Protein AF-A0A9E0N6H2-F1 (afdb_monomer_lite)

Foldseek 3Di:
DVVVVVVVVVVVVVVVVVVVVVVLVVVLVVLVVVLVVLVVVLVVLVVVLVVLLVVLVVLQVVLVVLQVVLVVCVVVVNPVSNVVSCVRSVVSNVVSVVSNVVSVVVNVVSVVVSVVSVVVSVVSVVVD

Radius of gyration: 30.83 Å; chains: 1; bounding box: 72×16×91 Å

Secondary structure (DSSP, 8-state):
-HHHHHHHHHHHHHHHHHHHHHHHHHHHHHHHHHHHHHHHHHHHHHHHHHHHHHHHHHHHHHHHHHHHHHHHHHHTT-HHHHHHHHHHHHHHHHHHHHHHHHHHHHHHHHHHHHHHHHHHHHHHHHT-

Sequence (128 aa):
MAVTDALAKTIEDTKSFVDTSKDKMKKATDLLDENIKTVNQARKDYQEVRKLLDEAKADVIEATKILSDGAHAASSGNLPGLIAAIAQGVPKVIAAVAKYKQVVTDLKSKAENYKKAVEKNVEVAKAF

pLDDT: mean 84.27, std 6.1, range [59.69, 92.88]

Structure (mmCIF, N/CA/C/O backbone):
data_AF-A0A9E0N6H2-F1
#
_entry.id   AF-A0A9E0N6H2-F1
#
loop_
_atom_site.group_PDB
_atom_site.id
_atom_site.type_symbol
_atom_site.label_atom_id
_atom_site.label_alt_id
_atom_site.label_comp_id
_atom_site.label_asym_id
_atom_site.label_entity_id
_atom_site.label_seq_id
_atom_site.pdbx_PDB_ins_code
_atom_site.Cartn_x
_atom_site.Cartn_y
_atom_site.Cartn_z
_atom_site.occupancy
_atom_site.B_iso_or_equiv
_atom_site.auth_seq_id
_atom_site.auth_comp_id
_atom_site.auth_asym_id
_atom_site.auth_atom_id
_atom_site.pdbx_PDB_model_num
ATOM 1 N N . MET A 1 1 ? -38.214 -4.342 59.094 1.00 59.69 1 MET A N 1
ATOM 2 C CA . MET A 1 1 ? -38.752 -4.435 57.720 1.00 59.69 1 MET A CA 1
ATOM 3 C C . MET A 1 1 ? -38.113 -3.388 56.808 1.00 59.69 1 MET A C 1
ATOM 5 O O . MET A 1 1 ? -37.398 -3.798 55.912 1.00 59.69 1 MET A O 1
ATOM 9 N N . ALA A 1 2 ? -38.175 -2.082 57.107 1.00 68.12 2 ALA A N 1
ATOM 10 C CA . ALA A 1 2 ? -37.577 -1.035 56.252 1.00 68.12 2 ALA A CA 1
ATOM 11 C C . ALA A 1 2 ? -36.059 -1.162 55.955 1.00 68.12 2 ALA A C 1
ATOM 13 O O . ALA A 1 2 ? -35.624 -0.878 54.844 1.00 68.12 2 ALA A O 1
ATOM 14 N N . VAL A 1 3 ? -35.243 -1.606 56.922 1.00 71.12 3 VAL A N 1
ATOM 15 C CA . VAL A 1 3 ? -33.787 -1.793 56.724 1.00 71.12 3 VAL A CA 1
ATOM 16 C C . VAL A 1 3 ? -33.491 -2.954 55.770 1.00 71.12 3 VAL A C 1
ATOM 18 O O . VAL A 1 3 ? -32.564 -2.878 54.973 1.00 71.12 3 VAL A O 1
ATOM 21 N N . THR A 1 4 ? -34.295 -4.016 55.827 1.00 75.50 4 THR A N 1
ATOM 22 C CA . THR A 1 4 ? -34.139 -5.212 54.992 1.00 75.50 4 THR A CA 1
ATOM 23 C C . THR A 1 4 ? -34.503 -4.918 53.534 1.00 75.50 4 THR A C 1
ATOM 25 O O . THR A 1 4 ? -33.768 -5.328 52.640 1.00 75.50 4 THR A O 1
ATOM 28 N N . ASP A 1 5 ? -35.554 -4.126 53.298 1.00 80.94 5 ASP A N 1
ATOM 29 C CA . ASP A 1 5 ? -35.957 -3.684 51.953 1.00 80.94 5 ASP A CA 1
ATOM 30 C C . ASP A 1 5 ? -34.944 -2.704 51.334 1.00 80.94 5 ASP A C 1
ATOM 32 O O . ASP A 1 5 ? -34.615 -2.801 50.152 1.00 80.94 5 ASP A O 1
ATOM 36 N N . ALA A 1 6 ? -34.383 -1.790 52.136 1.00 80.19 6 ALA A N 1
ATOM 37 C CA . ALA A 1 6 ? -33.323 -0.882 51.690 1.00 80.19 6 ALA A CA 1
ATOM 38 C C . ALA A 1 6 ? -32.027 -1.630 51.327 1.00 80.19 6 ALA A C 1
ATOM 40 O O . ALA A 1 6 ? -31.355 -1.279 50.351 1.00 80.19 6 ALA A O 1
ATOM 41 N N . LEU A 1 7 ? -31.694 -2.684 52.081 1.00 80.19 7 LEU A N 1
ATOM 42 C CA . LEU A 1 7 ? -30.551 -3.546 51.784 1.00 80.19 7 LEU A CA 1
ATOM 43 C C . LEU A 1 7 ? -30.780 -4.335 50.488 1.00 80.19 7 LEU A C 1
ATOM 45 O O . LEU A 1 7 ? -29.892 -4.383 49.643 1.00 80.19 7 LEU A O 1
ATOM 49 N N . ALA A 1 8 ? -31.977 -4.904 50.310 1.00 84.69 8 ALA A N 1
ATOM 50 C CA . ALA A 1 8 ? -32.350 -5.640 49.104 1.00 84.69 8 ALA A CA 1
ATOM 51 C C . ALA A 1 8 ? -32.260 -4.758 47.850 1.00 84.69 8 ALA A C 1
ATOM 53 O O . ALA A 1 8 ? -31.649 -5.162 46.863 1.00 84.69 8 ALA A O 1
ATOM 54 N N . LYS A 1 9 ? -32.763 -3.520 47.925 1.00 86.62 9 LYS A N 1
ATOM 55 C CA . LYS A 1 9 ? -32.675 -2.549 46.828 1.00 86.62 9 LYS A CA 1
ATOM 56 C C . LYS A 1 9 ? -31.231 -2.165 46.501 1.00 86.62 9 LYS A C 1
ATOM 58 O O . LYS A 1 9 ? -30.839 -2.173 45.342 1.00 86.62 9 LYS A O 1
ATOM 63 N N . THR A 1 10 ? -30.410 -1.915 47.522 1.00 85.31 10 THR A N 1
ATOM 64 C CA . THR A 1 10 ? -28.976 -1.628 47.331 1.00 85.31 10 THR A CA 1
ATOM 65 C C . THR A 1 10 ? -28.246 -2.796 46.660 1.00 85.31 10 THR A C 1
ATOM 67 O O . THR A 1 10 ? -27.392 -2.582 45.800 1.00 85.31 10 THR A O 1
ATOM 70 N N . ILE A 1 11 ? -28.573 -4.038 47.032 1.00 86.25 11 ILE A N 1
ATOM 71 C CA . ILE A 1 11 ? -28.004 -5.243 46.412 1.00 86.25 11 ILE A CA 1
ATOM 72 C C . ILE A 1 11 ? -28.431 -5.354 44.943 1.00 86.25 11 ILE A C 1
ATOM 74 O O . ILE A 1 11 ? -27.603 -5.683 44.094 1.00 86.25 11 ILE A O 1
ATOM 78 N N . GLU A 1 12 ? -29.691 -5.057 44.629 1.00 89.00 12 GLU A N 1
ATOM 79 C CA . GLU A 1 12 ? -30.222 -5.087 43.263 1.00 89.00 12 GLU A CA 1
ATOM 80 C C . GLU A 1 12 ? -29.587 -4.003 42.374 1.00 89.00 12 GLU A C 1
ATOM 82 O O . GLU A 1 12 ? -29.108 -4.309 41.280 1.00 89.00 12 GLU A O 1
ATOM 87 N N . ASP A 1 13 ? -29.459 -2.776 42.886 1.00 87.69 13 ASP A N 1
ATOM 88 C CA . ASP A 1 13 ? -28.768 -1.670 42.212 1.00 87.69 13 ASP A CA 1
ATOM 89 C C . ASP A 1 13 ? -27.282 -1.994 41.985 1.00 87.69 13 ASP A C 1
ATOM 91 O O . ASP A 1 13 ? -26.747 -1.789 40.892 1.00 87.69 13 ASP A O 1
ATOM 95 N N . THR A 1 14 ? -26.615 -2.575 42.990 1.00 87.12 14 THR A N 1
ATOM 96 C CA . THR A 1 14 ? -25.211 -3.005 42.881 1.00 87.12 14 THR A CA 1
ATOM 97 C C . THR A 1 14 ? -25.052 -4.095 41.825 1.00 87.12 14 THR A C 1
ATOM 99 O O . THR A 1 14 ? -24.115 -4.051 41.029 1.00 87.12 14 THR A O 1
ATOM 102 N N . LYS A 1 15 ? -25.974 -5.062 41.774 1.00 88.00 15 LYS A N 1
ATOM 103 C CA . LYS A 1 15 ? -25.959 -6.126 40.766 1.00 88.00 15 LYS A CA 1
ATOM 104 C C . LYS A 1 15 ? -26.152 -5.561 39.358 1.00 88.00 15 LYS A C 1
ATOM 106 O O . LYS A 1 15 ? -25.356 -5.869 38.478 1.00 88.00 15 LYS A O 1
ATOM 111 N N . SER A 1 16 ? -27.134 -4.680 39.171 1.00 89.00 16 SER A N 1
ATOM 112 C CA . SER A 1 16 ? -27.390 -3.999 37.895 1.00 89.00 16 SER A CA 1
ATOM 113 C C . SER A 1 16 ? -26.178 -3.184 37.421 1.00 89.00 16 SER A C 1
ATOM 115 O O . SER A 1 16 ? -25.789 -3.237 36.249 1.00 89.00 16 SER A O 1
ATOM 117 N N . PHE A 1 17 ? -25.511 -2.488 38.347 1.00 87.31 17 PHE A N 1
ATOM 118 C CA . PHE A 1 17 ? -24.281 -1.752 38.065 1.00 87.31 17 PHE A CA 1
ATOM 119 C C . PHE A 1 17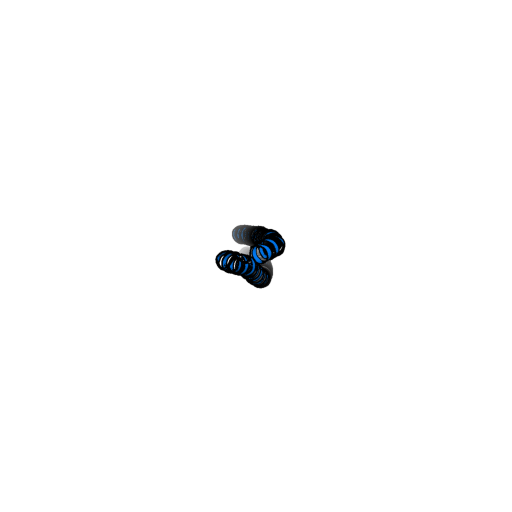 ? -23.130 -2.674 37.638 1.00 87.31 17 PHE A C 1
ATOM 121 O O . PHE A 1 17 ? -22.431 -2.384 36.661 1.00 87.31 17 PHE A O 1
ATOM 128 N N . VAL A 1 18 ? -22.932 -3.792 38.345 1.00 87.81 18 VAL A N 1
ATOM 129 C CA . VAL A 1 18 ? -21.895 -4.784 38.022 1.00 87.81 18 VAL A CA 1
ATOM 130 C C . VAL A 1 18 ? -22.165 -5.443 36.670 1.00 87.81 18 VAL A C 1
ATOM 132 O O . VAL A 1 18 ? -21.239 -5.548 35.865 1.00 87.81 18 VAL A O 1
ATOM 135 N N . ASP A 1 19 ? -23.410 -5.824 36.382 1.00 91.00 19 ASP A N 1
ATOM 136 C CA . ASP A 1 19 ? -23.799 -6.427 35.102 1.00 91.00 19 ASP A CA 1
ATOM 137 C C . ASP A 1 19 ? -23.566 -5.445 33.940 1.00 91.00 19 ASP A C 1
ATOM 139 O O . ASP A 1 19 ? -22.908 -5.787 32.955 1.00 91.00 19 ASP A O 1
ATOM 143 N N . THR A 1 20 ? -23.973 -4.181 34.102 1.00 86.75 20 THR A N 1
ATOM 144 C CA . THR A 1 20 ? -23.708 -3.116 33.118 1.00 86.75 20 THR A CA 1
ATOM 145 C C . THR A 1 20 ? -22.208 -2.902 32.901 1.00 86.75 20 THR A C 1
ATOM 147 O O . THR A 1 20 ? -21.744 -2.768 31.766 1.00 86.75 20 THR A O 1
ATOM 150 N N . SER A 1 21 ? -21.425 -2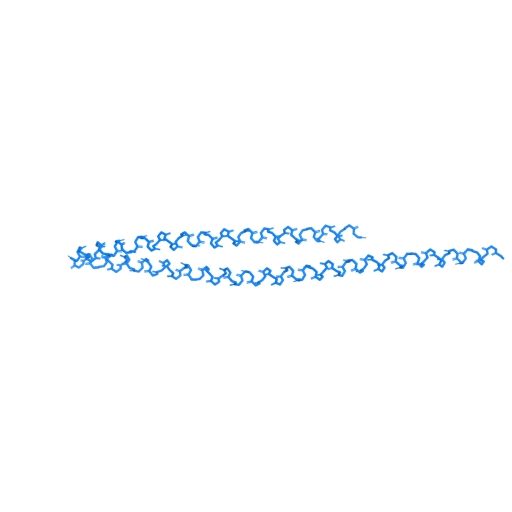.884 33.981 1.00 83.12 21 SER A N 1
ATOM 151 C CA . SER A 1 21 ? -19.969 -2.714 33.909 1.00 83.12 21 SER A CA 1
ATOM 152 C C . SER A 1 21 ? -19.298 -3.886 33.194 1.00 83.12 21 SER A C 1
ATOM 154 O O . SER A 1 21 ? -18.382 -3.681 32.397 1.00 83.12 21 SER A O 1
ATOM 156 N N . LYS A 1 22 ? -19.777 -5.113 33.421 1.00 86.38 22 LYS A N 1
ATOM 157 C CA . LYS A 1 22 ? -19.277 -6.323 32.763 1.00 86.38 22 LYS A CA 1
ATOM 158 C C . LYS A 1 22 ? -19.550 -6.305 31.259 1.00 86.38 22 LYS A C 1
ATOM 160 O O . LYS A 1 22 ? -18.652 -6.627 30.482 1.00 86.38 22 LYS A O 1
ATOM 165 N N . ASP A 1 23 ? -20.736 -5.864 30.849 1.00 87.00 23 ASP A N 1
ATOM 166 C CA . ASP A 1 23 ? -21.090 -5.704 29.435 1.00 87.00 23 ASP A CA 1
ATOM 167 C C . ASP A 1 23 ? -20.246 -4.631 28.741 1.00 87.00 23 ASP A C 1
ATOM 169 O O . ASP A 1 23 ? -19.758 -4.846 27.627 1.00 87.00 23 ASP A O 1
ATOM 173 N N . LYS A 1 24 ? -20.018 -3.489 29.403 1.00 84.31 24 LYS A N 1
ATOM 174 C CA . LYS A 1 24 ? -19.107 -2.452 28.898 1.00 84.31 24 LYS A CA 1
ATOM 175 C C . LYS A 1 24 ? -17.683 -2.983 28.743 1.00 84.31 24 LYS A C 1
ATOM 177 O O . LYS A 1 24 ? -17.071 -2.784 27.697 1.00 84.31 24 LYS A O 1
ATOM 182 N N . MET A 1 25 ? -17.175 -3.695 29.751 1.00 82.25 25 MET A N 1
ATOM 183 C CA . MET A 1 25 ? -15.822 -4.249 29.719 1.00 82.25 25 MET A CA 1
ATOM 184 C C . MET A 1 25 ? -15.665 -5.286 28.605 1.00 82.25 25 MET A C 1
ATOM 186 O O . MET A 1 25 ? -14.677 -5.248 27.880 1.00 82.25 25 MET A O 1
ATOM 190 N N . LYS A 1 26 ? -16.673 -6.143 28.395 1.00 88.06 26 LYS A N 1
ATOM 191 C CA . LYS A 1 26 ? -16.693 -7.093 27.278 1.00 88.06 26 LYS A CA 1
ATOM 192 C C . LYS A 1 26 ? -16.627 -6.388 25.923 1.00 88.06 26 LYS A C 1
ATOM 194 O O . LYS A 1 26 ? -15.773 -6.728 25.113 1.00 88.06 26 LYS A O 1
ATOM 199 N N . LYS A 1 27 ? -17.462 -5.367 25.696 1.00 83.69 27 LYS A N 1
ATOM 200 C CA . LYS A 1 27 ? -17.425 -4.589 24.446 1.00 83.69 27 LYS A CA 1
ATOM 201 C C . LYS A 1 27 ? -16.076 -3.899 24.233 1.00 83.69 27 LYS A C 1
ATOM 203 O O . LYS A 1 27 ? -15.580 -3.873 23.112 1.00 83.69 27 LYS A O 1
ATOM 208 N N . ALA A 1 28 ? -15.471 -3.362 25.292 1.00 79.38 28 ALA A N 1
ATOM 209 C CA . ALA A 1 28 ? -14.140 -2.767 25.215 1.00 79.38 28 ALA A CA 1
ATOM 210 C C . ALA A 1 28 ? -13.066 -3.803 24.832 1.00 79.38 28 ALA A C 1
ATOM 212 O O . ALA A 1 28 ? -12.204 -3.505 24.005 1.00 79.38 28 ALA A O 1
ATOM 213 N N . THR A 1 29 ? -13.134 -5.022 25.380 1.00 83.69 29 THR A N 1
ATOM 214 C CA . THR A 1 29 ? -12.254 -6.136 24.992 1.00 83.69 29 THR A CA 1
ATOM 215 C C . THR A 1 29 ? -12.445 -6.526 23.527 1.00 83.69 29 THR A C 1
ATOM 217 O O . THR A 1 29 ? -11.457 -6.609 22.802 1.00 83.69 29 THR A O 1
ATOM 220 N N . ASP A 1 30 ? -13.688 -6.679 23.066 1.00 86.25 30 ASP A N 1
ATOM 221 C CA . ASP A 1 30 ? -13.981 -7.042 21.674 1.00 86.25 30 ASP A CA 1
ATOM 222 C C . ASP A 1 30 ? -13.408 -5.997 20.690 1.00 86.25 30 ASP A C 1
ATOM 224 O O . ASP A 1 30 ? -12.767 -6.344 19.696 1.00 86.25 30 ASP A O 1
ATOM 228 N N . LEU A 1 31 ? -13.541 -4.702 21.006 1.00 81.75 31 LEU A N 1
ATOM 229 C CA . LEU A 1 31 ? -12.975 -3.607 20.204 1.00 81.75 31 LEU A CA 1
ATOM 230 C C . LEU A 1 31 ? -11.443 -3.582 20.213 1.00 81.75 31 LEU A C 1
ATOM 232 O O . LEU A 1 31 ? -10.817 -3.256 19.201 1.00 81.75 31 LEU A O 1
ATOM 236 N N . LEU A 1 32 ? -10.818 -3.899 21.350 1.00 79.69 32 LEU A N 1
ATOM 237 C CA . LEU A 1 32 ? -9.363 -4.036 21.438 1.00 79.69 32 LEU A CA 1
ATOM 238 C C . LEU A 1 32 ? -8.867 -5.196 20.566 1.00 79.69 32 LEU A C 1
ATOM 240 O O . LEU A 1 32 ? -7.888 -5.026 19.837 1.00 79.69 32 LEU A O 1
ATOM 244 N N . ASP A 1 33 ? -9.566 -6.329 20.563 1.00 86.19 33 ASP A N 1
ATOM 245 C CA . ASP A 1 33 ? -9.226 -7.472 19.714 1.00 86.19 33 ASP A CA 1
ATOM 246 C C . ASP A 1 33 ? -9.380 -7.147 18.219 1.00 86.19 33 ASP A C 1
ATOM 248 O O . ASP A 1 33 ? -8.515 -7.494 17.405 1.00 86.19 33 ASP A O 1
ATOM 252 N N . GLU A 1 34 ? -10.441 -6.433 17.832 1.00 83.50 34 GLU A N 1
ATOM 253 C CA . GLU A 1 34 ? -10.625 -5.936 16.461 1.00 83.50 34 GLU A CA 1
ATOM 254 C C . GLU A 1 34 ? -9.521 -4.955 16.039 1.00 83.50 34 GLU A C 1
ATOM 256 O O . GLU A 1 34 ? -8.994 -5.038 14.921 1.00 83.50 34 GLU A O 1
ATOM 261 N N . ASN A 1 35 ? -9.112 -4.062 16.943 1.00 77.94 35 ASN A N 1
ATOM 262 C CA . ASN A 1 35 ? -7.982 -3.160 16.734 1.00 77.94 35 ASN A CA 1
ATOM 263 C C . ASN A 1 35 ? -6.681 -3.924 16.500 1.00 77.94 35 ASN A C 1
ATOM 265 O O . ASN A 1 35 ? -5.965 -3.644 15.538 1.00 77.94 35 ASN A O 1
ATOM 269 N N . ILE A 1 36 ? -6.379 -4.909 17.349 1.00 80.88 36 ILE A N 1
ATOM 270 C CA . ILE A 1 36 ? -5.167 -5.725 17.227 1.00 80.88 36 ILE A CA 1
ATOM 271 C C . ILE A 1 36 ? -5.152 -6.448 15.877 1.00 80.88 36 ILE A C 1
ATOM 273 O O . ILE A 1 36 ? -4.132 -6.436 15.184 1.00 80.88 36 ILE A O 1
ATOM 277 N N . LYS A 1 37 ? -6.281 -7.028 15.450 1.00 85.81 37 LYS A N 1
ATOM 278 C CA . LYS A 1 37 ? -6.407 -7.652 14.121 1.00 85.81 37 LYS A CA 1
ATOM 279 C C . LYS A 1 37 ? -6.146 -6.649 12.999 1.00 85.81 37 LYS A C 1
ATOM 281 O O . LYS A 1 37 ? -5.373 -6.947 12.088 1.00 85.81 37 LYS A O 1
ATOM 286 N N . THR A 1 38 ? -6.732 -5.459 13.092 1.00 82.06 38 THR A N 1
ATOM 287 C CA . THR A 1 38 ? -6.572 -4.388 12.099 1.00 82.06 38 THR A CA 1
ATOM 288 C C . THR A 1 38 ? -5.116 -3.934 11.990 1.00 82.06 38 THR A C 1
ATOM 290 O O . THR A 1 38 ? -4.577 -3.866 10.888 1.00 82.06 38 THR A O 1
ATOM 293 N N . VAL A 1 39 ? -4.442 -3.695 13.118 1.00 79.00 39 VAL A N 1
ATOM 294 C CA . VAL A 1 39 ? -3.022 -3.303 13.161 1.00 79.00 39 VAL A CA 1
ATOM 295 C C . VAL A 1 39 ? -2.120 -4.414 12.624 1.00 79.00 39 VAL A C 1
ATOM 297 O O . VAL A 1 39 ? -1.188 -4.148 11.864 1.00 79.00 39 VAL A O 1
ATOM 300 N N . ASN A 1 40 ? -2.401 -5.672 12.967 1.00 84.44 40 ASN A N 1
ATOM 301 C CA . ASN A 1 40 ? -1.651 -6.809 12.441 1.00 84.44 40 ASN A CA 1
ATOM 302 C C . ASN A 1 40 ? -1.803 -6.937 10.922 1.00 84.44 40 ASN A C 1
ATOM 304 O O . ASN A 1 40 ? -0.818 -7.214 10.236 1.00 84.44 40 ASN A O 1
ATOM 308 N N . GLN A 1 41 ? -3.004 -6.700 10.387 1.00 84.00 41 GLN A N 1
ATOM 309 C CA . GLN A 1 41 ? -3.216 -6.664 8.943 1.00 84.00 41 GLN A CA 1
ATOM 310 C C . GLN A 1 41 ? -2.475 -5.485 8.304 1.00 84.00 41 GLN A C 1
ATOM 312 O O . GLN A 1 41 ? -1.758 -5.682 7.329 1.00 84.00 41 GLN A O 1
ATOM 317 N N . ALA A 1 42 ? -2.544 -4.295 8.905 1.00 76.81 42 ALA A N 1
ATOM 318 C CA . ALA A 1 42 ? -1.812 -3.119 8.440 1.00 76.81 42 ALA A CA 1
ATOM 319 C C . ALA A 1 42 ? -0.308 -3.355 8.345 1.00 76.81 42 ALA A C 1
ATOM 321 O O . ALA A 1 42 ? 0.339 -2.940 7.385 1.00 76.81 42 ALA A O 1
ATOM 322 N N . ARG A 1 43 ? 0.254 -4.067 9.322 1.00 80.44 43 ARG A N 1
ATOM 323 C CA . ARG A 1 43 ? 1.668 -4.426 9.324 1.00 80.44 43 ARG A CA 1
ATOM 324 C C . ARG A 1 43 ? 2.028 -5.371 8.176 1.00 80.44 43 ARG A C 1
ATOM 326 O O . ARG A 1 43 ? 3.079 -5.180 7.568 1.00 80.44 43 ARG A O 1
ATOM 333 N N . LYS A 1 44 ? 1.186 -6.368 7.880 1.00 85.94 44 LYS A N 1
ATOM 334 C CA . LYS A 1 44 ? 1.391 -7.286 6.745 1.00 85.94 44 LYS A CA 1
ATOM 335 C C . LYS A 1 44 ? 1.321 -6.538 5.418 1.00 85.94 44 LYS A C 1
ATOM 337 O O . LYS A 1 44 ? 2.248 -6.628 4.620 1.00 85.94 44 LYS A O 1
ATOM 342 N N . ASP A 1 45 ? 0.281 -5.734 5.242 1.00 82.62 45 ASP A N 1
ATOM 343 C CA . ASP A 1 45 ? 0.078 -4.927 4.043 1.00 82.62 45 ASP A CA 1
ATOM 344 C C . ASP A 1 45 ? 1.239 -3.948 3.824 1.00 82.62 45 ASP A C 1
ATOM 346 O O . ASP A 1 45 ? 1.729 -3.799 2.708 1.00 82.62 45 ASP A O 1
ATOM 350 N N . TYR A 1 46 ? 1.740 -3.321 4.893 1.00 79.19 46 TYR A N 1
ATOM 351 C CA . TYR A 1 46 ? 2.920 -2.461 4.827 1.00 79.19 46 TYR A CA 1
ATOM 352 C C . TYR A 1 46 ? 4.173 -3.221 4.368 1.00 79.19 46 TYR A C 1
ATOM 354 O O . TYR A 1 46 ? 4.946 -2.703 3.563 1.00 79.19 46 TYR A O 1
ATOM 362 N N . GLN A 1 47 ? 4.394 -4.442 4.864 1.00 85.94 47 GLN A N 1
ATOM 363 C CA . GLN A 1 47 ? 5.539 -5.262 4.458 1.00 85.94 47 GLN A CA 1
ATOM 364 C C . GLN A 1 47 ? 5.466 -5.660 2.981 1.00 85.94 47 GLN A C 1
ATOM 366 O O . GLN A 1 47 ? 6.477 -5.591 2.283 1.00 85.94 47 GLN A O 1
ATOM 371 N N . GLU A 1 48 ? 4.283 -6.031 2.500 1.00 85.56 48 GLU A N 1
ATOM 372 C CA . GLU A 1 48 ? 4.051 -6.355 1.092 1.00 85.56 48 GLU A CA 1
ATOM 373 C C . GLU A 1 48 ? 4.298 -5.139 0.192 1.00 85.56 48 GLU A C 1
ATOM 375 O O . GLU A 1 48 ? 5.070 -5.208 -0.763 1.00 85.56 48 GLU A O 1
ATOM 380 N N . VAL A 1 49 ? 3.724 -3.989 0.549 1.00 81.06 49 VAL A N 1
ATOM 381 C CA . VAL A 1 49 ? 3.911 -2.742 -0.198 1.00 81.06 49 VAL A CA 1
ATOM 382 C C . VAL A 1 49 ? 5.371 -2.294 -0.189 1.00 81.06 49 VAL A C 1
ATOM 384 O O . VAL A 1 49 ? 5.880 -1.838 -1.210 1.00 81.06 49 VAL A O 1
ATOM 387 N N . ARG A 1 50 ? 6.083 -2.461 0.931 1.00 81.75 50 ARG A N 1
ATOM 388 C CA . ARG A 1 50 ? 7.522 -2.185 0.997 1.00 81.75 50 ARG A CA 1
ATOM 389 C C . ARG A 1 50 ? 8.307 -3.062 0.022 1.00 81.75 50 ARG A C 1
ATOM 391 O O . ARG A 1 50 ? 9.181 -2.547 -0.665 1.00 81.75 50 ARG A O 1
ATOM 398 N N . LYS A 1 51 ? 7.976 -4.352 -0.075 1.00 87.81 51 LYS A N 1
ATOM 399 C CA . LYS A 1 51 ? 8.606 -5.257 -1.043 1.00 87.81 51 LYS A CA 1
ATOM 400 C C . LYS A 1 51 ? 8.354 -4.793 -2.482 1.00 87.81 51 LYS A C 1
ATOM 402 O O . LYS A 1 51 ? 9.302 -4.676 -3.250 1.00 87.81 51 LYS A O 1
ATOM 407 N N . LEU A 1 52 ? 7.109 -4.451 -2.818 1.00 86.31 52 LEU A N 1
ATOM 408 C CA . LEU A 1 52 ? 6.755 -3.913 -4.138 1.00 86.31 52 LEU A CA 1
ATOM 409 C C . LEU A 1 52 ? 7.486 -2.598 -4.450 1.00 86.31 52 LEU A C 1
ATOM 411 O O . LEU A 1 52 ? 7.862 -2.350 -5.594 1.00 86.31 52 LEU A O 1
ATOM 415 N N . LEU A 1 53 ? 7.705 -1.757 -3.436 1.00 84.81 53 LEU A N 1
ATOM 416 C CA . LEU A 1 53 ? 8.455 -0.511 -3.564 1.00 84.81 53 LEU A CA 1
ATOM 417 C C . LEU A 1 53 ? 9.937 -0.769 -3.857 1.00 84.81 53 LEU A C 1
ATOM 419 O O . LEU A 1 53 ? 10.520 -0.079 -4.691 1.00 84.81 53 LEU A O 1
ATOM 423 N N . ASP A 1 54 ? 10.542 -1.739 -3.175 1.00 88.31 54 ASP A N 1
ATOM 424 C CA . ASP A 1 54 ? 11.939 -2.118 -3.389 1.00 88.31 54 ASP A CA 1
ATOM 425 C C . ASP A 1 54 ? 12.135 -2.744 -4.782 1.00 88.31 54 ASP A C 1
ATOM 427 O O . ASP A 1 54 ? 13.087 -2.390 -5.478 1.00 88.31 54 ASP A O 1
ATOM 431 N N . GLU A 1 55 ? 11.189 -3.567 -5.244 1.00 88.44 55 GLU A N 1
ATOM 432 C CA . GLU A 1 55 ? 11.155 -4.073 -6.624 1.00 88.44 55 GLU A CA 1
ATOM 433 C C . GLU A 1 55 ? 11.029 -2.932 -7.645 1.00 88.44 55 GLU A C 1
ATOM 435 O O . GLU A 1 55 ? 11.823 -2.845 -8.576 1.00 88.44 55 GLU A O 1
ATOM 440 N N . ALA A 1 56 ? 10.092 -1.998 -7.448 1.00 82.69 56 ALA A N 1
ATOM 441 C CA . ALA A 1 56 ? 9.923 -0.862 -8.356 1.00 82.69 56 ALA A CA 1
ATOM 442 C C . ALA A 1 56 ? 11.165 0.049 -8.399 1.00 82.69 56 ALA A C 1
ATOM 444 O O . ALA A 1 56 ? 11.504 0.589 -9.451 1.00 82.69 56 ALA A O 1
ATOM 445 N N . LYS A 1 57 ? 11.876 0.216 -7.277 1.00 84.88 57 LYS A N 1
ATOM 446 C CA . LYS A 1 57 ? 13.159 0.937 -7.247 1.00 84.88 57 LYS A CA 1
ATOM 447 C C . LYS A 1 57 ? 14.24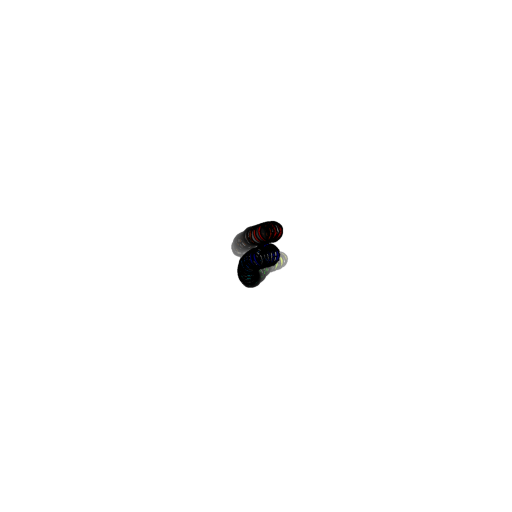1 0.202 -8.031 1.00 84.88 57 LYS A C 1
ATOM 449 O O . LYS A 1 57 ? 14.994 0.854 -8.752 1.00 84.88 57 LYS A O 1
ATOM 454 N N . ALA A 1 58 ? 14.322 -1.121 -7.899 1.00 90.31 58 ALA A N 1
ATOM 455 C CA . ALA A 1 58 ? 15.253 -1.929 -8.677 1.00 90.31 58 ALA A CA 1
ATOM 456 C C . ALA A 1 58 ? 14.977 -1.794 -10.185 1.00 90.31 58 ALA A C 1
ATOM 458 O O . ALA A 1 58 ? 15.913 -1.537 -10.942 1.00 90.31 58 ALA A O 1
ATOM 459 N N . ASP A 1 59 ? 13.702 -1.833 -10.591 1.00 87.06 59 ASP A N 1
ATOM 460 C CA . ASP A 1 59 ? 13.271 -1.630 -11.982 1.00 87.06 59 ASP A CA 1
ATOM 461 C C . ASP A 1 59 ? 13.732 -0.253 -12.521 1.00 87.06 59 ASP A C 1
ATOM 463 O O . ASP A 1 59 ? 14.255 -0.149 -13.634 1.00 87.06 59 ASP A O 1
ATOM 467 N N . VAL A 1 60 ? 13.604 0.818 -11.719 1.00 85.00 60 VAL A N 1
ATOM 468 C CA . VAL A 1 60 ? 14.088 2.167 -12.085 1.00 85.00 60 VAL A CA 1
ATOM 469 C C . VAL A 1 60 ? 15.612 2.203 -12.230 1.00 85.00 60 VAL A C 1
ATOM 471 O O . VAL A 1 60 ? 16.120 2.804 -13.182 1.00 85.00 60 VAL A O 1
ATOM 474 N N . ILE A 1 61 ? 16.351 1.580 -11.306 1.00 89.94 61 ILE A N 1
ATOM 475 C CA . ILE A 1 61 ? 17.821 1.529 -11.348 1.00 89.94 61 ILE A CA 1
ATOM 476 C C . ILE A 1 61 ? 18.289 0.792 -12.606 1.00 89.94 61 ILE A C 1
ATOM 478 O O . ILE A 1 61 ? 19.172 1.290 -13.303 1.00 89.94 61 ILE A O 1
ATOM 482 N N . GLU A 1 62 ? 17.683 -0.353 -12.931 1.00 90.69 62 GLU A N 1
ATOM 483 C CA . GLU A 1 62 ? 18.010 -1.119 -14.138 1.00 90.69 62 GLU A CA 1
ATOM 484 C C . GLU A 1 62 ? 17.748 -0.298 -15.406 1.00 90.69 62 GLU A C 1
ATOM 486 O O . GLU A 1 62 ? 18.622 -0.175 -16.266 1.00 90.69 62 GLU A O 1
ATOM 491 N N . ALA A 1 63 ? 16.570 0.320 -15.509 1.00 87.25 63 ALA A N 1
ATOM 492 C CA . ALA A 1 63 ? 16.203 1.127 -16.666 1.00 87.25 63 ALA A CA 1
ATOM 493 C C . ALA A 1 63 ? 17.136 2.338 -16.850 1.00 87.25 63 ALA A C 1
ATOM 495 O O . ALA A 1 63 ? 17.544 2.658 -17.967 1.00 87.25 63 ALA A O 1
ATOM 496 N N . THR A 1 64 ? 17.533 2.973 -15.744 1.00 87.06 64 THR A N 1
ATOM 497 C CA . THR A 1 64 ? 18.500 4.081 -15.748 1.00 87.06 64 THR A CA 1
ATOM 498 C C . THR A 1 64 ? 19.886 3.605 -16.173 1.00 87.06 64 THR A C 1
ATOM 500 O O . THR A 1 64 ? 20.563 4.291 -16.938 1.00 87.06 64 THR A O 1
ATOM 503 N N . LYS A 1 65 ? 20.300 2.411 -15.735 1.00 92.56 65 LYS A N 1
ATOM 504 C CA . LYS A 1 65 ? 21.576 1.815 -16.133 1.00 92.56 65 LYS A CA 1
ATOM 505 C C . LYS A 1 65 ? 21.636 1.560 -17.639 1.00 92.56 65 LYS A C 1
ATOM 507 O O . LYS A 1 65 ? 22.619 1.941 -18.256 1.00 92.56 65 LYS A O 1
ATOM 512 N N . ILE A 1 66 ? 20.567 1.034 -18.242 1.00 91.94 66 ILE A N 1
ATOM 513 C CA . ILE A 1 66 ? 20.477 0.840 -19.702 1.00 91.94 66 ILE A CA 1
ATOM 514 C C . ILE A 1 66 ? 20.718 2.160 -20.448 1.00 91.94 66 ILE A C 1
ATOM 516 O O . ILE A 1 66 ? 21.493 2.204 -21.402 1.00 91.94 66 ILE A O 1
ATOM 520 N N . LEU A 1 67 ? 20.089 3.249 -19.996 1.00 90.75 67 LEU A N 1
ATOM 521 C CA . LEU A 1 67 ? 20.276 4.575 -20.593 1.00 90.75 67 LEU A CA 1
ATOM 522 C C . LEU A 1 67 ? 21.703 5.100 -20.395 1.00 90.75 67 LEU A C 1
ATOM 524 O O . LEU A 1 67 ? 22.283 5.656 -21.326 1.00 90.75 67 LEU A O 1
ATOM 528 N N . SER A 1 68 ? 22.277 4.898 -19.207 1.00 92.38 68 SER A N 1
ATOM 529 C CA . SER A 1 68 ? 23.658 5.276 -18.895 1.00 92.38 68 SER A CA 1
ATOM 530 C C . SER A 1 68 ? 24.666 4.524 -19.767 1.00 92.38 68 SER A C 1
ATOM 532 O O . SER A 1 68 ? 25.579 5.138 -20.314 1.00 92.38 68 SER A O 1
ATOM 534 N N . ASP A 1 69 ? 24.483 3.216 -19.944 1.00 91.88 69 ASP A N 1
ATOM 535 C CA . ASP A 1 69 ? 25.341 2.375 -20.781 1.00 91.88 69 ASP A CA 1
ATOM 536 C C . ASP A 1 69 ? 25.250 2.806 -22.255 1.00 91.88 69 ASP A C 1
ATOM 538 O O . ASP A 1 69 ? 26.266 2.923 -22.940 1.00 91.88 69 ASP A O 1
ATOM 542 N N . GLY A 1 70 ? 24.047 3.144 -22.729 1.00 90.31 70 GLY A N 1
ATOM 543 C CA . GLY A 1 70 ? 23.834 3.726 -24.056 1.00 90.31 70 GLY A CA 1
ATOM 544 C C . GLY A 1 70 ? 24.515 5.078 -24.255 1.00 90.31 70 GLY A C 1
ATOM 545 O O . GLY A 1 70 ? 25.144 5.309 -25.287 1.00 90.31 70 GLY A O 1
ATOM 546 N N . ALA A 1 71 ? 24.420 5.969 -23.266 1.00 89.75 71 ALA A N 1
ATOM 547 C CA . ALA A 1 71 ? 25.097 7.265 -23.283 1.00 89.75 71 ALA A CA 1
ATOM 548 C C . ALA A 1 71 ? 26.623 7.101 -23.295 1.00 89.75 71 ALA A C 1
ATOM 550 O O . ALA A 1 71 ? 27.321 7.799 -24.033 1.00 89.75 71 ALA A O 1
ATOM 551 N N . HIS A 1 72 ? 27.143 6.136 -22.535 1.00 92.31 72 HIS A N 1
ATOM 552 C CA . HIS A 1 72 ? 28.561 5.805 -22.552 1.00 92.31 72 HIS A CA 1
ATOM 553 C C . HIS A 1 72 ? 28.992 5.254 -23.918 1.00 92.31 72 HIS A C 1
ATOM 555 O O . HIS A 1 72 ? 29.968 5.737 -24.490 1.00 92.31 72 HIS A O 1
ATOM 561 N N . ALA A 1 73 ? 28.220 4.336 -24.505 1.00 88.38 73 ALA A N 1
ATOM 562 C CA . ALA A 1 73 ? 28.465 3.827 -25.853 1.00 88.38 73 ALA A CA 1
ATOM 563 C C . ALA A 1 73 ? 28.472 4.954 -26.906 1.00 88.38 73 ALA A C 1
ATOM 565 O O . ALA A 1 73 ? 29.335 4.972 -27.786 1.00 88.38 73 ALA A O 1
ATOM 566 N N . ALA A 1 74 ? 27.576 5.938 -26.778 1.00 89.31 74 ALA A N 1
ATOM 567 C CA . ALA A 1 74 ? 27.549 7.123 -27.634 1.00 89.31 74 ALA A CA 1
ATOM 568 C C . ALA A 1 74 ? 28.852 7.929 -27.553 1.00 89.31 74 ALA A C 1
ATOM 570 O O . ALA A 1 74 ? 29.371 8.364 -28.580 1.00 89.31 74 ALA A O 1
ATOM 571 N N . SER A 1 75 ? 29.397 8.092 -26.341 1.00 88.69 75 SER A N 1
ATOM 572 C CA . SER A 1 75 ? 30.658 8.811 -26.111 1.00 88.69 75 SER A CA 1
ATOM 573 C C . SER A 1 75 ? 31.859 8.141 -26.789 1.00 88.69 75 SER A C 1
ATOM 575 O O . SER A 1 75 ? 32.830 8.810 -27.130 1.00 88.69 75 SER A O 1
ATOM 577 N N . SER A 1 76 ? 31.762 6.837 -27.062 1.00 91.88 76 SER A N 1
ATOM 578 C CA . SER A 1 76 ? 32.742 6.055 -27.824 1.00 91.88 76 SER A CA 1
ATOM 579 C C . SER A 1 76 ? 32.424 5.965 -29.326 1.00 91.88 76 SER A C 1
ATOM 581 O O . SER A 1 76 ? 33.016 5.151 -30.030 1.00 91.88 76 SER A O 1
ATOM 583 N N . GLY A 1 77 ? 31.480 6.768 -29.834 1.00 90.88 77 GLY A N 1
ATOM 584 C CA . GLY A 1 77 ? 31.096 6.814 -31.250 1.00 90.88 77 GLY A CA 1
ATOM 585 C C . GLY A 1 77 ? 30.009 5.814 -31.667 1.00 90.88 77 GLY A C 1
ATOM 586 O O . GLY A 1 77 ? 29.620 5.787 -32.834 1.00 90.88 77 GLY A O 1
ATOM 587 N N . ASN A 1 78 ? 29.466 5.016 -30.741 1.00 92.88 78 ASN A N 1
ATOM 588 C CA . ASN A 1 78 ? 28.413 4.041 -31.031 1.00 92.88 78 ASN A CA 1
ATOM 589 C C . ASN A 1 78 ? 27.007 4.658 -30.896 1.00 92.88 78 ASN A C 1
ATOM 591 O O . ASN A 1 78 ? 26.253 4.375 -29.962 1.00 92.88 78 ASN A O 1
ATOM 595 N N . LEU A 1 79 ? 26.643 5.497 -31.868 1.00 88.88 79 LEU A N 1
ATOM 596 C CA . LEU A 1 79 ? 25.300 6.078 -31.985 1.00 88.88 79 LEU A CA 1
ATOM 597 C C . LEU A 1 79 ? 24.175 5.025 -32.114 1.00 88.88 79 LEU A C 1
ATOM 599 O O . LEU A 1 79 ? 23.138 5.207 -31.475 1.00 88.88 79 LEU A O 1
ATOM 603 N N . PRO A 1 80 ? 24.337 3.905 -32.853 1.00 91.94 80 PRO A N 1
ATOM 604 C CA . PRO A 1 80 ? 23.332 2.837 -32.864 1.00 91.94 80 PRO A CA 1
ATOM 605 C C . PRO A 1 80 ? 23.066 2.234 -31.477 1.00 91.94 80 PRO A C 1
ATOM 607 O O . PRO A 1 80 ? 21.915 1.970 -31.131 1.00 91.94 80 PRO A O 1
ATOM 610 N N . GLY A 1 81 ? 24.110 2.072 -30.656 1.00 87.12 81 GLY A N 1
ATOM 611 C CA . GLY A 1 81 ? 23.997 1.616 -29.269 1.00 87.12 81 GLY A CA 1
ATOM 612 C C . GLY A 1 81 ? 23.192 2.576 -28.390 1.00 87.12 81 GLY A C 1
ATOM 613 O O . GLY A 1 81 ? 22.359 2.131 -27.602 1.00 87.12 81 GLY A O 1
ATOM 614 N N . LEU A 1 82 ? 23.360 3.888 -28.584 1.00 87.69 82 LEU A N 1
ATOM 615 C CA . LEU A 1 82 ? 22.539 4.901 -27.915 1.00 87.69 82 LEU A CA 1
ATOM 616 C C . LEU A 1 82 ? 21.062 4.791 -28.304 1.00 87.69 82 LEU A C 1
ATOM 618 O O . LEU A 1 82 ? 20.195 4.811 -27.435 1.00 87.69 82 LEU A O 1
ATOM 622 N N . ILE A 1 83 ? 20.767 4.659 -29.600 1.00 88.81 83 ILE A N 1
ATOM 623 C CA . ILE A 1 83 ? 19.387 4.546 -30.092 1.00 88.81 83 ILE A CA 1
ATOM 624 C C . ILE A 1 83 ? 18.715 3.299 -29.507 1.00 88.81 83 ILE A C 1
ATOM 626 O O . ILE A 1 83 ? 17.585 3.382 -29.027 1.00 88.81 83 ILE A O 1
ATOM 630 N N . ALA A 1 84 ? 19.419 2.163 -29.483 1.00 89.50 84 ALA A N 1
ATOM 631 C CA . ALA A 1 84 ? 18.918 0.928 -28.884 1.00 89.50 84 ALA A CA 1
ATOM 632 C C . ALA A 1 84 ? 18.656 1.081 -27.376 1.00 89.50 84 ALA A C 1
ATOM 634 O O . ALA A 1 84 ? 17.602 0.673 -26.884 1.00 89.50 84 ALA A O 1
ATOM 635 N N . ALA A 1 85 ? 19.574 1.722 -26.650 1.00 89.81 85 ALA A N 1
ATOM 636 C CA . ALA A 1 85 ? 19.419 1.992 -25.226 1.00 89.81 85 ALA A CA 1
ATOM 637 C C . ALA A 1 85 ? 18.251 2.939 -24.927 1.00 89.81 85 ALA A C 1
ATOM 639 O O . ALA A 1 85 ? 17.508 2.696 -23.983 1.00 89.81 85 ALA A O 1
ATOM 640 N N . ILE A 1 86 ? 18.037 3.981 -25.734 1.00 87.81 86 ILE A N 1
ATOM 641 C CA . ILE A 1 86 ? 16.880 4.877 -25.599 1.00 87.81 86 ILE A CA 1
ATOM 642 C C . ILE A 1 86 ? 15.583 4.111 -25.876 1.00 87.81 86 ILE A C 1
ATOM 644 O O . ILE A 1 86 ? 14.648 4.181 -25.076 1.00 87.81 86 ILE A O 1
ATOM 648 N N . ALA A 1 87 ? 15.539 3.344 -26.969 1.00 90.00 87 ALA A N 1
ATOM 649 C CA . ALA A 1 87 ? 14.367 2.571 -27.370 1.00 90.00 87 ALA A CA 1
ATOM 650 C C . ALA A 1 87 ? 13.946 1.537 -26.311 1.00 90.00 87 ALA A C 1
ATOM 652 O O . ALA A 1 87 ? 12.755 1.284 -26.146 1.00 90.00 87 ALA A O 1
ATOM 653 N N . GLN A 1 88 ? 14.900 0.962 -25.573 1.00 89.44 88 GLN A N 1
ATOM 654 C CA . GLN A 1 88 ? 14.622 -0.001 -24.501 1.00 89.44 88 GLN A CA 1
ATOM 655 C C . GLN A 1 88 ? 14.442 0.655 -23.127 1.00 89.44 88 GLN A C 1
ATOM 657 O O . GLN A 1 88 ? 13.556 0.278 -22.360 1.00 89.44 88 GLN A O 1
ATOM 662 N N . GLY A 1 89 ? 15.291 1.625 -22.795 1.00 87.06 89 GLY A N 1
ATOM 663 C CA . GLY A 1 89 ? 15.383 2.225 -21.470 1.00 87.06 89 GLY A CA 1
ATOM 664 C C . GLY A 1 89 ? 14.232 3.175 -21.166 1.00 87.06 89 GLY A C 1
ATOM 665 O O . GLY A 1 89 ? 13.663 3.100 -20.081 1.00 87.06 89 GLY A O 1
ATOM 666 N N . VAL A 1 90 ? 13.824 4.021 -22.121 1.00 86.44 90 VAL A N 1
ATOM 667 C CA . VAL A 1 90 ? 12.748 5.004 -21.890 1.00 86.44 90 VAL A CA 1
ATOM 668 C C . VAL A 1 90 ? 11.413 4.327 -21.541 1.00 86.44 90 VAL A C 1
ATOM 670 O O . VAL A 1 90 ? 10.831 4.692 -20.516 1.00 86.44 90 VAL A O 1
ATOM 673 N N . PRO A 1 91 ? 10.930 3.306 -22.281 1.00 92.00 91 PRO A N 1
ATOM 674 C CA . PRO A 1 91 ? 9.707 2.599 -21.901 1.00 92.00 91 PRO A CA 1
ATOM 675 C C . PRO A 1 91 ? 9.812 1.907 -20.538 1.00 92.00 91 PRO A C 1
ATOM 677 O O . PRO A 1 91 ? 8.861 1.955 -19.757 1.00 92.00 91 PRO A O 1
ATOM 680 N N . LYS A 1 92 ? 10.971 1.311 -20.218 1.00 88.56 92 LYS A N 1
ATOM 681 C CA . LYS A 1 92 ? 11.213 0.685 -18.910 1.00 88.56 92 LYS A CA 1
ATOM 682 C C . LYS A 1 92 ? 11.153 1.705 -17.769 1.00 88.56 92 LYS A C 1
ATOM 684 O O . LYS A 1 92 ? 10.511 1.428 -16.761 1.00 88.56 92 LYS A O 1
ATOM 689 N N . VAL A 1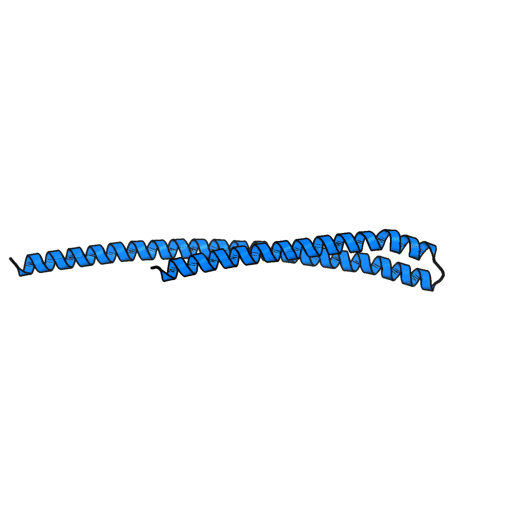 93 ? 11.742 2.895 -17.935 1.00 85.44 93 VAL A N 1
ATOM 690 C CA . VAL A 1 93 ? 11.647 3.984 -16.944 1.00 85.44 93 VAL A CA 1
ATOM 691 C C . VAL A 1 93 ? 10.190 4.403 -16.747 1.00 85.44 93 VAL A C 1
ATOM 693 O O . VAL A 1 93 ? 9.735 4.492 -15.610 1.00 85.44 93 VAL A O 1
ATOM 696 N N . ILE A 1 94 ? 9.437 4.620 -17.832 1.00 88.06 94 ILE A N 1
ATOM 697 C CA . ILE A 1 94 ? 8.021 5.018 -17.754 1.00 88.06 94 ILE A CA 1
ATOM 698 C C . ILE A 1 94 ? 7.204 3.967 -16.990 1.00 88.06 94 ILE A C 1
ATOM 700 O O . ILE A 1 94 ? 6.452 4.316 -16.078 1.00 88.06 94 ILE A O 1
ATOM 704 N N . ALA A 1 95 ? 7.378 2.685 -17.320 1.00 88.94 95 ALA A N 1
ATOM 705 C CA . ALA A 1 95 ? 6.680 1.587 -16.657 1.00 88.94 95 ALA A CA 1
ATOM 706 C C . ALA A 1 95 ? 7.055 1.474 -15.169 1.00 88.94 95 ALA A C 1
ATOM 708 O O . ALA A 1 95 ? 6.17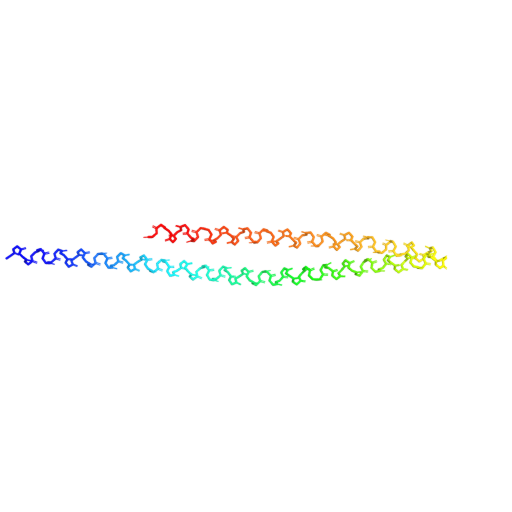3 1.359 -14.316 1.00 88.94 95 ALA A O 1
ATOM 709 N N . ALA A 1 96 ? 8.347 1.565 -14.844 1.00 85.06 96 ALA A N 1
ATOM 710 C CA . ALA A 1 96 ? 8.836 1.481 -13.472 1.00 85.06 96 ALA A CA 1
ATOM 711 C C . ALA A 1 96 ? 8.335 2.654 -12.610 1.00 85.06 96 ALA A C 1
ATOM 713 O O . ALA A 1 96 ? 7.877 2.451 -11.485 1.00 85.06 96 ALA A O 1
ATOM 714 N N . VAL A 1 97 ? 8.328 3.876 -13.155 1.00 83.94 97 VAL A N 1
ATOM 715 C CA . VAL A 1 97 ? 7.780 5.065 -12.481 1.00 83.94 97 VAL A CA 1
ATOM 716 C C . VAL A 1 97 ? 6.267 4.946 -12.281 1.00 83.94 97 VAL A C 1
ATOM 718 O O . VAL A 1 97 ? 5.764 5.304 -11.214 1.00 83.94 97 VAL A O 1
ATOM 721 N N . ALA A 1 98 ? 5.528 4.418 -13.261 1.00 88.56 98 ALA A N 1
ATOM 722 C CA . ALA A 1 98 ? 4.091 4.183 -13.127 1.00 88.56 98 ALA A CA 1
ATOM 723 C C . ALA A 1 98 ? 3.782 3.161 -12.019 1.00 88.56 98 ALA A C 1
ATOM 725 O O . ALA A 1 98 ? 2.953 3.435 -11.148 1.00 88.56 98 ALA A O 1
ATOM 726 N N . LYS A 1 99 ? 4.507 2.034 -11.998 1.00 86.19 99 LYS A N 1
ATOM 727 C CA . LYS A 1 99 ? 4.414 1.007 -10.949 1.00 86.19 99 LYS A CA 1
ATOM 728 C C . LYS A 1 99 ? 4.740 1.592 -9.574 1.00 86.19 99 LYS A C 1
ATOM 730 O O . LYS A 1 99 ? 3.963 1.426 -8.639 1.00 86.19 99 LYS A O 1
ATOM 735 N N . TYR A 1 100 ? 5.833 2.349 -9.460 1.00 81.56 100 TYR A N 1
ATOM 736 C CA . TYR A 1 100 ? 6.213 3.037 -8.224 1.00 81.56 100 TYR A CA 1
ATOM 737 C C . TYR A 1 100 ? 5.104 3.974 -7.725 1.00 81.56 100 TYR A C 1
ATOM 739 O O . TYR A 1 100 ? 4.726 3.930 -6.554 1.00 81.56 100 TYR A O 1
ATOM 747 N N . LYS A 1 101 ? 4.543 4.801 -8.617 1.00 87.06 101 LYS A N 1
ATOM 748 C CA . LYS A 1 101 ? 3.454 5.726 -8.282 1.00 87.06 101 LYS A CA 1
ATOM 749 C C . LYS A 1 101 ? 2.227 4.979 -7.761 1.00 87.06 101 LYS A C 1
ATOM 751 O O . LYS A 1 101 ? 1.677 5.383 -6.742 1.00 87.06 101 LYS A O 1
ATOM 756 N N . GLN A 1 102 ? 1.830 3.895 -8.426 1.00 88.00 102 GLN A N 1
ATOM 757 C CA . GLN A 1 102 ? 0.691 3.078 -8.011 1.00 88.00 102 GLN A CA 1
ATOM 758 C C . GLN A 1 102 ? 0.906 2.473 -6.618 1.00 88.00 102 GLN A C 1
ATOM 760 O O . GLN A 1 102 ? 0.061 2.651 -5.747 1.00 88.00 102 GLN A O 1
ATOM 765 N N . VAL A 1 103 ? 2.069 1.862 -6.371 1.00 84.12 103 VAL A N 1
ATOM 766 C CA . VAL A 1 103 ? 2.421 1.272 -5.067 1.00 84.12 103 VAL A CA 1
ATOM 767 C C . VAL A 1 103 ? 2.359 2.316 -3.943 1.00 84.12 103 VAL A C 1
ATOM 769 O O . VAL A 1 103 ? 1.842 2.042 -2.860 1.00 84.12 103 VAL A O 1
ATOM 772 N N . VAL A 1 104 ? 2.839 3.538 -4.194 1.00 81.50 104 VAL A N 1
ATOM 773 C CA . VAL A 1 104 ? 2.768 4.642 -3.222 1.00 81.50 104 VAL A CA 1
ATOM 774 C C . VAL A 1 104 ? 1.329 5.122 -3.002 1.00 81.50 104 VAL A C 1
ATOM 776 O O . VAL A 1 104 ? 0.950 5.421 -1.867 1.00 81.50 104 VAL A O 1
ATOM 779 N N . THR A 1 105 ? 0.511 5.195 -4.054 1.00 87.12 105 THR A N 1
ATOM 780 C CA . THR A 1 105 ? -0.914 5.535 -3.934 1.00 87.12 105 THR A CA 1
ATOM 781 C C . THR A 1 105 ? -1.665 4.491 -3.109 1.00 87.12 105 THR A C 1
ATOM 783 O O . THR A 1 105 ? -2.367 4.863 -2.168 1.00 87.12 105 THR A O 1
ATOM 786 N N . ASP A 1 106 ? -1.452 3.205 -3.386 1.00 83.94 106 ASP A N 1
ATOM 787 C CA . ASP A 1 106 ? -2.078 2.102 -2.654 1.00 83.94 106 ASP A CA 1
ATOM 788 C C . ASP A 1 106 ? -1.669 2.117 -1.175 1.00 83.94 106 ASP A C 1
ATOM 790 O O . ASP A 1 106 ? -2.516 1.956 -0.290 1.00 83.94 106 ASP A O 1
ATOM 794 N N . LEU A 1 107 ? -0.391 2.405 -0.883 1.00 80.75 107 LEU A N 1
ATOM 795 C CA . LEU A 1 107 ? 0.092 2.585 0.488 1.00 80.75 107 LEU A CA 1
ATOM 796 C C . LEU A 1 107 ? -0.683 3.680 1.220 1.00 80.75 107 LEU A C 1
ATOM 798 O O . LEU A 1 107 ? -1.107 3.489 2.361 1.00 80.75 107 LEU A O 1
ATOM 802 N N . LYS A 1 108 ? -0.850 4.837 0.569 1.00 82.31 108 LYS A N 1
ATOM 803 C CA . LYS A 1 108 ? -1.531 5.993 1.152 1.00 82.31 108 LYS A CA 1
ATOM 804 C C . LYS A 1 108 ? -2.988 5.660 1.470 1.00 82.31 108 LYS A C 1
ATOM 806 O O . LYS A 1 108 ? -3.430 5.914 2.587 1.00 82.31 108 LYS A O 1
ATOM 811 N N . SER A 1 109 ? -3.705 5.039 0.533 1.00 84.81 109 SER A N 1
ATOM 812 C CA . SER A 1 109 ? -5.099 4.633 0.742 1.00 84.81 109 SER A CA 1
ATOM 813 C C . SER A 1 109 ? -5.243 3.614 1.873 1.00 84.81 109 SER A C 1
ATOM 815 O O . SER A 1 109 ? -6.125 3.758 2.720 1.00 84.81 109 SER A O 1
ATOM 817 N N . LYS A 1 110 ? -4.353 2.615 1.948 1.00 81.50 110 LYS A N 1
ATOM 818 C CA . LYS A 1 110 ? -4.355 1.651 3.057 1.00 81.50 110 LYS A CA 1
ATOM 819 C C . LYS A 1 110 ? -4.087 2.336 4.400 1.00 81.50 110 LYS A C 1
ATOM 821 O O . LYS A 1 110 ? -4.829 2.111 5.352 1.00 81.50 110 LYS A O 1
ATOM 826 N N . ALA A 1 111 ? -3.093 3.222 4.470 1.00 80.25 111 ALA A N 1
ATOM 827 C CA . ALA A 1 111 ? -2.775 3.971 5.686 1.00 80.25 111 ALA A CA 1
ATOM 828 C C . ALA A 1 111 ? -3.949 4.841 6.173 1.00 80.25 111 ALA A C 1
ATOM 830 O O . ALA A 1 111 ? -4.247 4.857 7.368 1.00 80.25 111 ALA A O 1
ATOM 831 N N . GLU A 1 112 ? -4.654 5.521 5.265 1.00 83.94 112 GLU A N 1
ATOM 832 C CA . GLU A 1 112 ? -5.847 6.309 5.599 1.00 83.94 112 GLU A CA 1
ATOM 833 C C . GLU A 1 112 ? -6.994 5.435 6.126 1.00 83.94 112 GLU A C 1
ATOM 835 O O . GLU A 1 112 ? -7.655 5.807 7.097 1.00 83.94 112 GLU A O 1
ATOM 840 N N . ASN A 1 113 ? -7.207 4.255 5.537 1.00 82.50 113 ASN A N 1
ATOM 841 C CA . ASN A 1 113 ? -8.225 3.314 6.004 1.00 82.50 113 ASN A CA 1
ATOM 842 C C . ASN A 1 113 ? -7.915 2.793 7.413 1.00 82.50 113 ASN A C 1
ATOM 844 O O . ASN A 1 113 ? -8.807 2.759 8.261 1.00 82.50 113 ASN A O 1
ATOM 848 N N . TYR A 1 114 ? -6.654 2.452 7.695 1.00 79.19 114 TYR A N 1
ATOM 849 C CA . TYR A 1 114 ? -6.250 2.035 9.039 1.00 79.19 114 TYR A CA 1
ATOM 850 C C . TYR A 1 114 ? -6.375 3.161 10.057 1.00 79.19 114 TYR A C 1
ATOM 852 O O . TYR A 1 114 ? -6.865 2.925 11.159 1.00 79.19 114 TYR A O 1
ATOM 860 N N . LYS A 1 115 ? -6.003 4.390 9.686 1.00 82.06 115 LYS A N 1
ATOM 861 C CA . LYS A 1 115 ? -6.189 5.562 10.543 1.00 82.06 115 LYS A CA 1
ATOM 862 C C . LYS A 1 115 ? -7.661 5.729 10.935 1.00 82.06 115 LYS A C 1
ATOM 864 O O . LYS A 1 115 ? -7.952 5.811 12.122 1.00 82.06 115 LYS A O 1
ATOM 869 N N . LYS A 1 116 ? -8.581 5.692 9.964 1.00 84.25 116 LYS A N 1
ATOM 870 C CA . LYS A 1 116 ? -10.030 5.796 10.218 1.00 84.25 116 LYS A CA 1
ATOM 871 C C . LYS A 1 116 ? -10.553 4.671 11.112 1.00 84.25 116 LYS A C 1
ATOM 873 O O . LYS A 1 116 ? -11.380 4.921 11.983 1.00 84.25 116 LYS A O 1
ATOM 878 N N . ALA A 1 117 ? -10.081 3.440 10.906 1.00 78.19 117 ALA A N 1
ATOM 879 C CA . ALA A 1 117 ? -10.474 2.301 11.733 1.00 78.19 117 ALA A CA 1
ATOM 880 C C . ALA A 1 117 ? -10.041 2.488 13.197 1.00 78.19 117 ALA A C 1
ATOM 882 O O . ALA A 1 117 ? -10.841 2.289 14.109 1.00 78.19 117 ALA A O 1
ATOM 883 N N . VAL A 1 118 ? -8.806 2.947 13.421 1.00 75.94 118 VAL A N 1
ATOM 884 C CA . VAL A 1 118 ? -8.298 3.253 14.766 1.00 75.94 118 VAL A CA 1
ATOM 885 C C . VAL A 1 118 ? -9.053 4.429 15.390 1.00 75.94 118 VAL A C 1
ATOM 887 O O . VAL A 1 118 ? -9.453 4.335 16.546 1.00 75.94 118 VAL A O 1
ATOM 890 N N . GLU A 1 119 ? -9.295 5.512 14.645 1.00 82.38 119 GLU A N 1
ATOM 891 C CA . GLU A 1 119 ? -10.055 6.677 15.125 1.00 82.38 119 GLU A CA 1
ATOM 892 C C . GLU A 1 119 ? -11.464 6.286 15.578 1.00 82.38 119 GLU A C 1
ATOM 894 O O . GLU A 1 119 ? -11.852 6.609 16.700 1.00 82.38 119 GLU A O 1
ATOM 899 N N . LYS A 1 120 ? -12.187 5.507 14.763 1.00 78.75 120 LYS A N 1
ATOM 900 C CA . LYS A 1 120 ? -13.513 4.989 15.118 1.00 78.75 120 LYS A CA 1
ATOM 901 C C . LYS A 1 120 ? -13.468 4.189 16.418 1.00 78.75 120 LYS A C 1
ATOM 903 O O . LYS A 1 120 ? -14.317 4.365 17.286 1.00 78.75 120 LYS A O 1
ATOM 908 N N . ASN A 1 121 ? -12.463 3.338 16.589 1.00 70.50 121 ASN A N 1
ATOM 909 C CA . ASN A 1 121 ? -12.368 2.512 17.786 1.00 70.50 121 ASN A CA 1
ATOM 910 C C . ASN A 1 121 ? -11.969 3.326 19.030 1.00 70.50 121 ASN A C 1
ATOM 912 O O . ASN A 1 121 ? -12.434 3.024 20.128 1.00 70.50 121 ASN A O 1
ATOM 916 N N . VAL A 1 122 ? -11.185 4.399 18.871 1.00 77.44 122 VAL A N 1
ATOM 917 C CA . VAL A 1 122 ? -10.911 5.374 19.941 1.00 77.44 122 VAL A CA 1
ATOM 918 C C . VAL A 1 122 ? -12.176 6.139 20.338 1.00 77.44 122 VAL A C 1
ATOM 920 O O . VAL A 1 122 ? -12.398 6.354 21.527 1.00 77.44 122 VAL A O 1
ATOM 923 N N . GLU A 1 123 ? -13.014 6.546 19.383 1.00 79.50 123 GLU A N 1
ATOM 924 C CA . GLU A 1 123 ? -14.299 7.197 19.680 1.00 79.50 123 GLU A CA 1
ATOM 925 C C . GLU A 1 123 ? -15.235 6.273 20.455 1.00 79.50 123 GLU A C 1
ATOM 927 O O . GLU A 1 123 ? -15.803 6.685 21.464 1.00 79.50 123 GLU A O 1
ATOM 932 N N . VAL A 1 124 ? -15.343 5.010 20.037 1.00 71.25 124 VAL A N 1
ATOM 933 C CA . VAL A 1 124 ? -16.165 4.028 20.748 1.00 71.25 124 VAL A CA 1
ATOM 934 C C . VAL A 1 124 ? -15.621 3.788 22.163 1.00 71.25 124 VAL A C 1
ATOM 936 O O . VAL A 1 124 ? -16.404 3.758 23.106 1.00 71.25 124 VAL A O 1
ATOM 939 N N . ALA A 1 125 ? -14.298 3.708 22.348 1.00 69.38 125 ALA A N 1
ATOM 940 C CA . ALA A 1 125 ? -13.685 3.588 23.674 1.00 69.38 125 ALA A CA 1
ATOM 941 C C . ALA A 1 125 ? -13.942 4.809 24.577 1.00 69.38 125 ALA A C 1
ATOM 943 O O . ALA A 1 125 ? -14.129 4.646 25.777 1.00 69.38 125 ALA A O 1
ATOM 944 N N . LYS A 1 126 ? -13.976 6.025 24.015 1.00 74.00 126 LYS A N 1
ATOM 945 C CA . LYS A 1 126 ? -14.315 7.261 24.748 1.00 74.00 126 LYS A CA 1
ATOM 946 C C . LYS A 1 126 ? -15.799 7.371 25.105 1.00 74.00 126 LYS A C 1
ATOM 948 O O . LYS A 1 12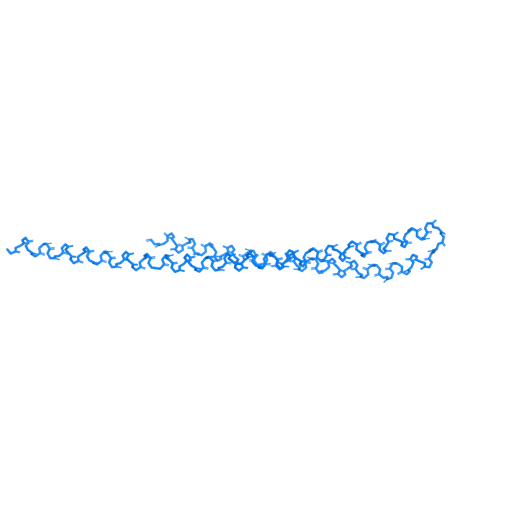6 ? -16.140 8.133 26.003 1.00 74.00 126 LYS A O 1
ATOM 953 N N . ALA A 1 127 ? -16.669 6.681 24.370 1.00 68.00 127 ALA A N 1
ATOM 954 C CA . ALA A 1 127 ? -18.111 6.675 24.601 1.00 68.00 127 ALA A CA 1
ATOM 955 C C . ALA A 1 127 ? -18.556 5.671 25.686 1.00 68.00 127 ALA A C 1
ATOM 957 O O . ALA A 1 127 ? -19.738 5.654 26.039 1.00 68.00 127 ALA A O 1
ATOM 958 N N . PHE A 1 128 ? -17.639 4.836 26.194 1.00 59.72 128 PHE A N 1
ATOM 959 C CA . PHE A 1 128 ? -17.872 3.917 27.316 1.00 59.72 128 PHE A CA 1
ATOM 960 C C . PHE A 1 128 ? -17.653 4.571 28.678 1.00 59.72 128 PHE A C 1
ATOM 962 O O . PHE A 1 128 ? -18.464 4.237 29.586 1.00 59.72 128 PHE A O 1
#